Protein AF-A0A6A4PU94-F1 (afdb_monomer)

pLDDT: mean 82.95, std 6.3, range [63.06, 92.25]

InterPro domains:
  IPR044207 F-box protein At5g39250-like [PTHR47722] (1-94)

Solvent-accessible surface area (backbone atoms only — not comparable to full-atom values): 5547 Å² total; per-residue (Å²): 80,77,47,72,43,82,94,75,72,29,37,27,61,55,38,89,79,71,64,65,83,41,73,40,76,93,75,31,33,30,37,31,76,46,57,31,51,33,20,80,93,42,80,92,43,68,58,47,70,32,45,38,30,43,32,45,45,83,72,90,45,97,90,53,75,45,74,81,46,75,48,76,47,45,68,92,82,28,94,48,72,66,48,46,52,52,54,61,70,42,36,47,63,84

Radius of gyration: 14.35 Å; Cα contacts (8 Å, |Δi|>4): 159; chains: 1; bounding box: 34×24×36 Å

Secondary structure (DSSP, 8-state):
-EEEETTTTEEEES-SS----EEETTTTEEEEEEEEEBPTTSTT-SEEEEEEEEEEEE-S-TT-EEEEEEEEE-TTT-SSHHHHHHHHHHB---

Mean predicted aligned error: 6.06 Å

Nearest PDB structures (foldseek):
  1hq0-assembly1_A  TM=5.917E-01  e=2.601E+00  Escherichia coli
  8old-assembly1_B  TM=4.859E-01  e=4.522E+00  Archaeoglobus fulgidus DSM 8774
  7tje-assembly1_A  TM=2.161E-01  e=1.267E+00  Bacteriophage sp.
  7tjg-assembly1_C  TM=1.739E-01  e=2.203E+00  Bacteriophage sp.

Organism: Lupinus albus (NCBI:txid3870)

Sequence (94 aa):
MMVVRKDSNKVARIINNSLFDYIDRSLYKALAFDYIDISPAYPFLTSIRAWISLLFMEDGNEDVMHVFGIQMDLCEFANSKEEVLWLLDMLDWK

Structure (mmCIF, N/CA/C/O backbone):
data_AF-A0A6A4PU94-F1
#
_entry.id   AF-A0A6A4PU94-F1
#
loop_
_atom_site.group_PDB
_atom_site.id
_atom_site.type_symbol
_atom_site.label_atom_id
_atom_site.label_alt_id
_atom_site.label_comp_id
_atom_site.label_asym_id
_atom_site.label_entity_id
_atom_site.label_seq_id
_atom_site.pdbx_PDB_ins_code
_atom_site.Cartn_x
_atom_site.Cartn_y
_atom_site.Cartn_z
_atom_site.occupancy
_atom_site.B_iso_or_equiv
_atom_site.auth_seq_id
_atom_site.auth_comp_id
_atom_site.auth_asym_id
_atom_site.auth_atom_id
_atom_site.pdbx_PDB_model_num
ATOM 1 N N . MET A 1 1 ? -6.457 -6.455 2.054 1.00 71.88 1 MET A N 1
ATOM 2 C CA . MET A 1 1 ? -7.082 -5.156 1.718 1.00 71.88 1 MET A CA 1
ATOM 3 C C . MET A 1 1 ? -7.002 -4.885 0.220 1.00 71.88 1 MET A C 1
ATOM 5 O O . MET A 1 1 ? -5.953 -5.132 -0.366 1.00 71.88 1 MET A O 1
ATOM 9 N N . MET A 1 2 ? -8.081 -4.384 -0.388 1.00 76.19 2 MET A N 1
ATOM 10 C CA . MET A 1 2 ? -8.102 -3.926 -1.783 1.00 76.19 2 MET A CA 1
ATOM 11 C C . MET A 1 2 ? -8.244 -2.405 -1.841 1.00 76.19 2 MET A C 1
ATOM 13 O O . MET A 1 2 ? -8.940 -1.827 -1.009 1.00 76.19 2 MET A O 1
ATOM 17 N N . VAL A 1 3 ? -7.608 -1.776 -2.823 1.00 78.44 3 VAL A N 1
ATOM 18 C CA . VAL A 1 3 ? -7.651 -0.330 -3.051 1.00 78.44 3 VAL A CA 1
ATOM 19 C C . VAL A 1 3 ? -8.062 -0.065 -4.477 1.00 78.44 3 VAL A C 1
ATOM 21 O O . VAL A 1 3 ? -7.539 -0.680 -5.401 1.00 78.44 3 VAL A O 1
ATOM 24 N N . VAL A 1 4 ? -9.013 0.850 -4.639 1.00 82.06 4 VAL A N 1
ATOM 25 C CA . VAL A 1 4 ? -9.557 1.220 -5.942 1.00 82.06 4 VAL A CA 1
ATOM 26 C C . VAL A 1 4 ? -8.943 2.534 -6.395 1.00 82.06 4 VAL A C 1
ATOM 28 O O . VAL A 1 4 ? -9.001 3.543 -5.688 1.00 82.06 4 VAL A O 1
ATOM 31 N N . ARG A 1 5 ? -8.406 2.538 -7.610 1.00 82.62 5 ARG A N 1
ATOM 32 C CA . ARG A 1 5 ? -7.964 3.740 -8.303 1.00 82.62 5 ARG A CA 1
ATOM 33 C C . ARG A 1 5 ? -9.166 4.378 -8.995 1.00 82.62 5 ARG A C 1
ATOM 35 O O . ARG A 1 5 ? -9.733 3.805 -9.920 1.00 82.62 5 ARG A O 1
ATOM 42 N N . LYS A 1 6 ? -9.595 5.554 -8.534 1.00 82.31 6 LYS A N 1
ATOM 43 C CA . LYS A 1 6 ? -10.847 6.182 -9.006 1.00 82.31 6 LYS A CA 1
ATOM 44 C C . LYS A 1 6 ? -10.816 6.630 -10.470 1.00 82.31 6 LYS A C 1
ATOM 46 O O . LYS A 1 6 ? -11.857 6.639 -11.111 1.00 82.31 6 LYS A O 1
ATOM 51 N N . ASP A 1 7 ? -9.652 7.014 -10.984 1.00 85.12 7 ASP A N 1
ATOM 52 C CA . ASP A 1 7 ? -9.477 7.505 -12.360 1.00 85.12 7 ASP A CA 1
ATOM 53 C C . ASP A 1 7 ? -9.680 6.414 -13.425 1.00 85.12 7 ASP A C 1
ATOM 55 O O . ASP A 1 7 ? -10.082 6.704 -14.547 1.00 85.12 7 ASP A O 1
ATOM 59 N N . SER A 1 8 ? -9.407 5.162 -13.068 1.00 83.62 8 SER A N 1
ATOM 60 C CA . SER A 1 8 ? -9.371 4.017 -13.980 1.00 83.62 8 SER A CA 1
ATOM 61 C C . SER A 1 8 ? -10.247 2.851 -13.517 1.00 83.62 8 SER A C 1
ATOM 63 O O . SER A 1 8 ? -10.332 1.840 -14.209 1.00 83.62 8 SER A O 1
ATOM 65 N N . ASN A 1 9 ? -10.903 2.993 -12.360 1.00 84.75 9 ASN A N 1
ATOM 66 C CA . ASN A 1 9 ? -11.697 1.974 -11.671 1.00 84.75 9 ASN A CA 1
ATOM 67 C C . ASN A 1 9 ? -10.973 0.626 -11.499 1.00 84.75 9 ASN A C 1
ATOM 69 O O . ASN A 1 9 ? -11.612 -0.421 -11.406 1.00 84.75 9 ASN A O 1
ATOM 73 N N . LYS A 1 10 ? -9.637 0.653 -11.476 1.00 83.25 10 LYS A N 1
ATOM 74 C CA . LYS A 1 10 ? -8.819 -0.539 -11.266 1.00 83.25 10 LYS A CA 1
ATOM 75 C C . LYS A 1 10 ? -8.648 -0.819 -9.788 1.00 83.25 10 LYS A C 1
ATOM 77 O O . LYS A 1 10 ? -8.644 0.108 -8.975 1.00 83.25 10 LYS A O 1
ATOM 82 N N . VAL A 1 11 ? -8.445 -2.082 -9.443 1.00 85.00 11 VAL A N 1
ATOM 83 C CA . VAL A 1 11 ? -8.311 -2.519 -8.056 1.00 85.00 11 VAL A CA 1
ATOM 84 C C . VAL A 1 11 ? -6.980 -3.229 -7.857 1.00 85.00 11 VAL A C 1
ATOM 86 O O . VAL A 1 11 ? -6.662 -4.180 -8.562 1.00 85.00 11 VAL A O 1
ATOM 89 N N . ALA A 1 12 ? -6.203 -2.789 -6.871 1.00 83.56 12 ALA A N 1
ATOM 90 C CA . ALA A 1 12 ? -4.984 -3.467 -6.442 1.00 83.56 12 ALA A CA 1
ATOM 91 C C . ALA A 1 12 ? -5.187 -4.076 -5.055 1.00 83.56 12 ALA A C 1
ATOM 93 O O . ALA A 1 12 ? -5.866 -3.507 -4.193 1.00 83.56 12 ALA A O 1
ATOM 94 N N . ARG A 1 13 ? -4.586 -5.241 -4.816 1.00 81.06 13 ARG A N 1
ATOM 95 C CA . ARG A 1 13 ? -4.488 -5.812 -3.471 1.00 81.06 13 ARG A CA 1
ATOM 96 C C . ARG A 1 13 ? -3.236 -5.242 -2.810 1.00 81.06 13 ARG A C 1
ATOM 98 O O . ARG A 1 13 ? -2.146 -5.431 -3.322 1.00 81.06 13 ARG A O 1
ATOM 105 N N . ILE A 1 14 ? -3.410 -4.553 -1.685 1.00 74.00 14 ILE A N 1
ATOM 106 C CA . ILE A 1 14 ? -2.306 -3.887 -0.969 1.00 74.00 14 ILE A CA 1
ATOM 107 C C . ILE A 1 14 ? -1.848 -4.689 0.254 1.00 74.00 14 ILE A C 1
ATOM 109 O O . ILE A 1 14 ? -0.700 -4.602 0.655 1.00 74.00 14 ILE A O 1
ATOM 113 N N . ILE A 1 15 ? -2.737 -5.501 0.829 1.00 73.25 15 ILE A N 1
ATOM 114 C CA . ILE A 1 15 ? -2.422 -6.385 1.961 1.00 73.25 15 ILE A CA 1
ATOM 115 C C . ILE A 1 15 ? -3.004 -7.747 1.629 1.00 73.25 15 ILE A C 1
ATOM 117 O O . ILE A 1 15 ? -4.222 -7.846 1.416 1.00 73.25 15 ILE A O 1
ATOM 121 N N . ASN A 1 16 ? -2.161 -8.772 1.550 1.00 67.62 16 ASN A N 1
ATOM 122 C CA . ASN A 1 16 ? -2.607 -10.121 1.213 1.00 67.62 16 ASN A CA 1
ATOM 123 C C . ASN A 1 16 ? -2.922 -10.937 2.469 1.00 67.62 16 ASN A C 1
ATOM 125 O O . ASN A 1 16 ? -3.944 -11.611 2.475 1.00 67.62 16 ASN A O 1
ATOM 129 N N . ASN A 1 17 ? -2.118 -10.807 3.534 1.00 66.62 17 ASN A N 1
ATOM 130 C CA . ASN A 1 17 ? -2.276 -11.593 4.765 1.00 66.62 17 ASN A CA 1
ATOM 131 C C . ASN A 1 17 ? -1.864 -10.875 6.067 1.00 66.62 17 ASN A C 1
ATOM 133 O O . ASN A 1 17 ? -2.026 -11.478 7.128 1.00 66.62 17 ASN A O 1
ATOM 137 N N . SER A 1 18 ? -1.350 -9.639 6.040 1.00 63.06 18 SER A N 1
ATOM 138 C CA . SER A 1 18 ? -0.996 -8.964 7.294 1.00 63.06 18 SER A CA 1
ATOM 139 C C . SER A 1 18 ? -2.221 -8.563 8.111 1.00 63.06 18 SER A C 1
ATOM 141 O O . SER A 1 18 ? -3.209 -8.028 7.595 1.00 63.06 18 SER A O 1
ATOM 143 N N . LEU A 1 19 ? -2.126 -8.827 9.412 1.00 73.31 19 LEU A N 1
ATOM 144 C CA . LEU A 1 19 ? -3.004 -8.256 10.418 1.00 73.31 19 LEU A CA 1
ATOM 145 C C . LEU A 1 19 ? -2.540 -6.820 10.695 1.00 73.31 19 LEU A C 1
ATOM 147 O O . LEU A 1 19 ? -1.375 -6.467 10.516 1.00 73.31 19 LEU A O 1
ATOM 151 N N . PHE A 1 20 ? -3.476 -5.958 11.082 1.00 76.56 20 PHE A N 1
ATOM 152 C CA . PHE A 1 20 ? -3.115 -4.647 11.602 1.00 76.56 20 PHE A CA 1
ATOM 153 C C . PHE A 1 20 ? -2.643 -4.824 13.039 1.00 76.56 20 PHE A C 1
ATOM 155 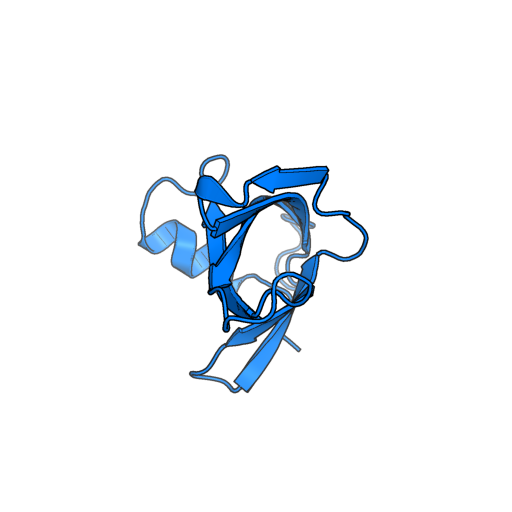O O . PHE A 1 20 ? -3.444 -4.825 13.972 1.00 76.56 20 PHE A O 1
ATOM 162 N N . ASP A 1 21 ? -1.339 -5.031 13.184 1.00 75.75 21 ASP A N 1
ATOM 163 C CA . ASP A 1 21 ? -0.710 -5.423 14.447 1.00 75.75 21 ASP A CA 1
ATOM 164 C C . ASP A 1 21 ? -0.742 -4.306 15.497 1.00 75.75 21 ASP A C 1
ATOM 166 O O . ASP A 1 21 ? -0.606 -4.560 16.694 1.00 75.75 21 ASP A O 1
ATOM 170 N N . TYR A 1 22 ? -0.950 -3.063 15.061 1.00 82.94 22 TYR A N 1
ATOM 171 C CA . TYR A 1 22 ? -1.054 -1.909 15.937 1.00 82.94 22 TYR A CA 1
ATOM 172 C C . TYR A 1 22 ? -2.315 -1.108 15.624 1.00 82.94 22 TYR A C 1
ATOM 174 O O . TYR A 1 22 ? -2.478 -0.598 14.519 1.00 82.94 22 TYR A O 1
ATOM 182 N N . ILE A 1 23 ? -3.204 -0.972 16.607 1.00 83.62 23 ILE A N 1
ATOM 183 C CA . ILE A 1 23 ? -4.431 -0.179 16.503 1.00 83.62 23 ILE A CA 1
ATOM 184 C C . ILE A 1 23 ? -4.387 0.890 17.590 1.00 83.62 23 ILE A C 1
ATOM 186 O O . ILE A 1 23 ? -4.415 0.570 18.777 1.00 83.62 23 ILE A O 1
ATOM 190 N N . ASP A 1 24 ? -4.353 2.154 17.183 1.00 83.94 24 ASP A N 1
ATOM 191 C CA . ASP A 1 24 ? -4.445 3.303 18.074 1.00 83.94 24 ASP A CA 1
ATOM 192 C C . ASP A 1 24 ? -5.765 4.037 17.830 1.00 83.94 24 ASP A C 1
ATOM 194 O O . ASP A 1 24 ? -5.942 4.769 16.850 1.00 83.94 24 ASP A O 1
ATOM 198 N N . ARG A 1 25 ? -6.710 3.834 18.755 1.00 79.75 25 ARG A N 1
ATOM 199 C CA . ARG A 1 25 ? -8.021 4.490 18.706 1.00 79.75 25 ARG A CA 1
ATOM 200 C C . ARG A 1 25 ? -7.919 6.001 18.920 1.00 79.75 25 ARG A C 1
ATOM 202 O O . ARG A 1 25 ? -8.690 6.735 18.321 1.00 79.75 25 ARG A O 1
ATOM 209 N N . SER A 1 26 ? -6.951 6.475 19.707 1.00 82.44 26 SER A N 1
ATOM 210 C CA . SER A 1 26 ? -6.772 7.910 19.973 1.00 82.44 26 SER A CA 1
ATOM 211 C C . SER A 1 26 ? -6.277 8.673 18.742 1.00 82.44 26 SER A C 1
ATOM 213 O O . SER A 1 26 ? -6.622 9.837 18.542 1.00 82.44 26 SER A O 1
ATOM 215 N N . LEU A 1 27 ? -5.508 7.995 17.888 1.00 82.81 27 LEU A N 1
ATOM 216 C CA . LEU A 1 27 ? -5.042 8.524 16.609 1.00 82.81 27 LEU A CA 1
ATOM 217 C C . LEU A 1 27 ? -5.985 8.196 15.449 1.00 82.81 27 LEU A C 1
ATOM 219 O O . LEU A 1 27 ? -5.717 8.629 14.329 1.00 82.81 27 LEU A O 1
ATOM 223 N N . TYR A 1 28 ? -7.067 7.451 15.703 1.00 87.25 28 TYR A N 1
ATOM 224 C CA . TYR A 1 28 ? -7.994 6.933 14.698 1.00 87.25 28 TYR A CA 1
ATOM 225 C C . TYR A 1 28 ? -7.283 6.176 13.574 1.00 87.25 28 TYR A C 1
ATOM 227 O O . TYR A 1 28 ? -7.615 6.320 12.393 1.00 87.25 28 TYR A O 1
ATOM 235 N N . LYS A 1 29 ? -6.264 5.387 13.934 1.00 88.81 29 LYS A N 1
ATOM 236 C CA . LYS A 1 29 ? -5.416 4.695 12.967 1.00 88.81 29 LYS A CA 1
ATOM 237 C C . LYS A 1 29 ? -5.092 3.272 13.371 1.00 88.81 29 LYS A C 1
ATOM 239 O O . LYS A 1 29 ? -4.830 2.982 14.531 1.00 88.81 29 LYS A O 1
ATOM 244 N N . ALA A 1 30 ? -5.030 2.395 12.380 1.00 88.62 30 ALA A N 1
ATOM 245 C CA . ALA A 1 30 ? -4.380 1.100 12.514 1.00 88.62 30 ALA A CA 1
ATOM 246 C C . ALA A 1 30 ? -3.187 1.061 11.577 1.00 88.62 30 ALA A C 1
ATOM 248 O O . ALA A 1 30 ? -3.262 1.622 10.490 1.00 88.62 30 ALA A O 1
ATOM 249 N N . LEU A 1 31 ? -2.102 0.426 11.993 1.00 88.62 31 LEU A N 1
ATOM 250 C CA . LEU A 1 31 ? -0.849 0.317 11.266 1.00 88.62 31 LEU A CA 1
ATOM 251 C C . LEU A 1 31 ? -0.554 -1.154 10.981 1.00 88.62 31 LEU A C 1
ATOM 253 O O . LEU A 1 31 ? -0.742 -2.024 11.832 1.00 88.62 31 LEU A O 1
ATOM 257 N N . ALA A 1 32 ? -0.095 -1.404 9.766 1.00 87.69 32 ALA A N 1
ATOM 258 C CA . ALA A 1 32 ? 0.441 -2.671 9.319 1.00 87.69 32 ALA A CA 1
ATOM 259 C C . ALA A 1 32 ? 1.734 -2.401 8.556 1.00 87.69 32 ALA A C 1
ATOM 261 O O . ALA A 1 32 ? 1.903 -1.357 7.917 1.00 87.69 32 ALA A O 1
ATOM 262 N N . PHE A 1 33 ? 2.631 -3.370 8.611 1.00 86.19 33 PHE A N 1
ATOM 263 C CA . PHE A 1 33 ? 3.821 -3.393 7.787 1.00 86.19 33 PHE A CA 1
ATOM 264 C C . PHE A 1 33 ? 3.738 -4.620 6.894 1.00 86.19 33 PHE A C 1
ATOM 266 O O . PHE A 1 33 ? 3.670 -5.745 7.390 1.00 86.19 33 PHE A O 1
ATOM 273 N N . ASP A 1 34 ? 3.664 -4.407 5.585 1.00 85.00 34 ASP A N 1
ATOM 274 C CA . ASP A 1 34 ? 3.489 -5.500 4.632 1.00 85.00 34 ASP A CA 1
ATOM 275 C C . ASP A 1 34 ? 4.191 -5.188 3.307 1.00 85.00 34 ASP A C 1
ATOM 277 O O . ASP A 1 34 ? 4.678 -4.079 3.057 1.00 85.00 34 ASP A O 1
ATOM 281 N N . TYR A 1 35 ? 4.261 -6.207 2.465 1.00 83.81 35 TYR A N 1
ATOM 282 C CA . TYR A 1 35 ? 4.719 -6.108 1.097 1.00 83.81 35 TYR A CA 1
ATOM 283 C C . TYR A 1 35 ? 3.536 -5.845 0.165 1.00 83.81 35 TYR A C 1
ATOM 285 O O . TYR A 1 35 ? 2.502 -6.507 0.233 1.00 83.81 35 TYR A O 1
ATOM 293 N N . ILE A 1 36 ? 3.713 -4.881 -0.730 1.00 84.56 36 ILE A N 1
ATOM 294 C CA . ILE A 1 36 ? 2.796 -4.569 -1.816 1.00 84.56 36 ILE A CA 1
ATOM 295 C C . ILE A 1 36 ? 3.317 -5.249 -3.080 1.00 84.56 36 ILE A C 1
ATOM 297 O O . ILE A 1 36 ? 4.475 -5.057 -3.463 1.00 84.56 36 ILE A O 1
ATOM 301 N N . ASP A 1 37 ? 2.453 -6.023 -3.730 1.00 84.75 37 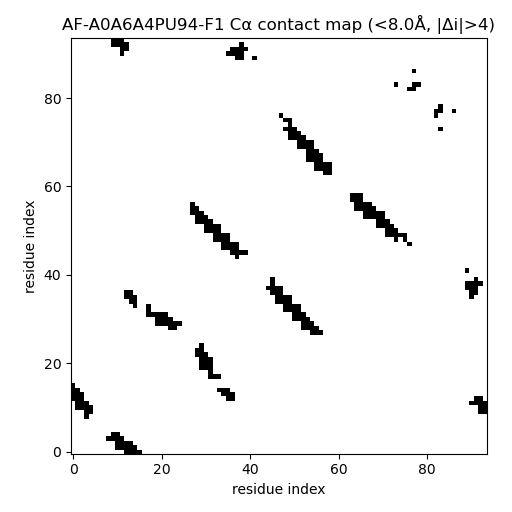ASP A N 1
ATOM 302 C CA . ASP A 1 37 ? 2.774 -6.718 -4.973 1.00 84.75 37 ASP A CA 1
ATOM 303 C C . ASP A 1 37 ? 2.871 -5.730 -6.148 1.00 84.75 37 ASP A C 1
ATOM 305 O O . ASP A 1 37 ? 1.999 -4.880 -6.366 1.00 84.75 37 ASP A O 1
ATOM 309 N N . ILE A 1 38 ? 3.942 -5.869 -6.927 1.00 87.12 38 ILE A N 1
ATOM 310 C CA . ILE A 1 38 ? 4.188 -5.087 -8.141 1.00 87.12 38 ILE A CA 1
ATOM 311 C C . ILE A 1 38 ? 3.759 -5.900 -9.363 1.00 87.12 38 ILE A C 1
ATOM 313 O O . ILE A 1 38 ? 3.796 -7.132 -9.365 1.00 87.12 38 ILE A O 1
ATOM 317 N N . SER A 1 39 ? 3.334 -5.208 -10.421 1.00 86.81 39 SER A N 1
ATOM 318 C CA . SER A 1 39 ? 2.929 -5.849 -11.665 1.00 86.81 39 SER A CA 1
ATOM 319 C C . SER A 1 39 ? 4.078 -6.678 -12.261 1.00 86.81 39 SER A C 1
ATOM 321 O O . SER A 1 39 ? 5.199 -6.171 -12.381 1.00 86.81 39 SER A O 1
ATOM 323 N N . PRO A 1 40 ? 3.809 -7.903 -12.759 1.00 85.19 40 PRO A N 1
ATOM 324 C CA . PRO A 1 40 ? 4.799 -8.725 -13.461 1.00 85.19 40 PRO A CA 1
ATOM 325 C C . PRO A 1 40 ? 5.427 -8.049 -14.691 1.00 85.19 40 PRO A C 1
ATOM 327 O O . PRO A 1 40 ? 6.455 -8.508 -15.186 1.00 85.19 40 PRO A O 1
ATOM 330 N N . ALA A 1 41 ? 4.825 -6.961 -15.190 1.00 87.00 41 ALA A N 1
ATOM 331 C CA . ALA A 1 41 ? 5.390 -6.120 -16.244 1.00 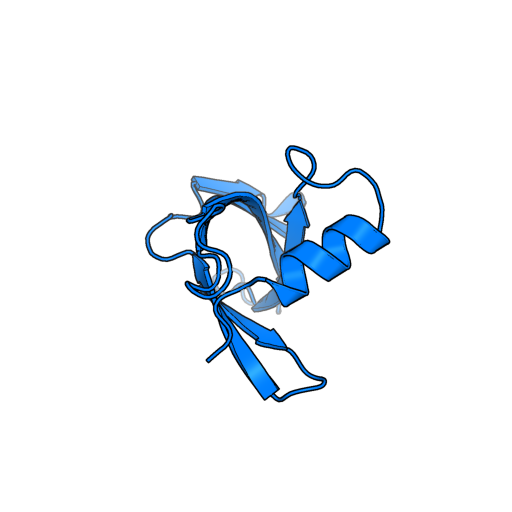87.00 41 ALA A CA 1
ATOM 332 C C . ALA A 1 41 ? 6.733 -5.469 -15.853 1.00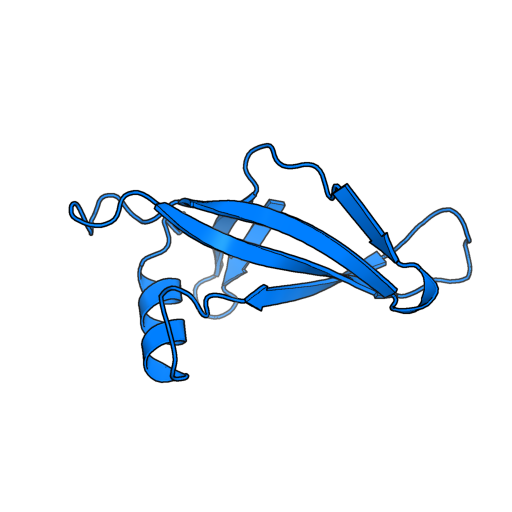 87.00 41 ALA A C 1
ATOM 334 O O . ALA A 1 41 ? 7.493 -5.065 -16.734 1.00 87.00 41 ALA A O 1
ATOM 335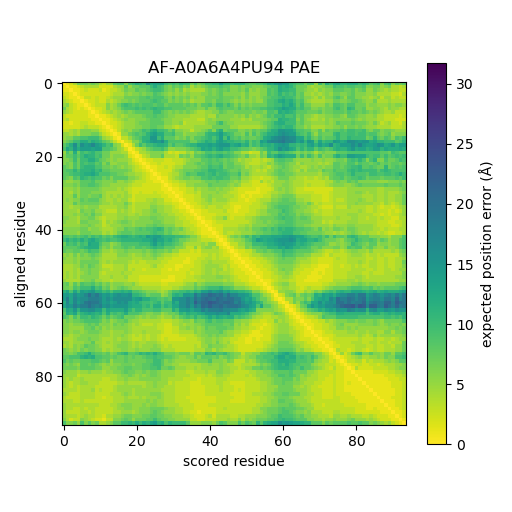 N N . TYR A 1 42 ? 7.043 -5.398 -14.554 1.00 86.31 42 TYR A N 1
ATOM 336 C CA . TYR A 1 42 ? 8.280 -4.843 -14.010 1.00 86.31 42 TYR A CA 1
ATOM 337 C C . TYR A 1 42 ? 9.124 -5.952 -13.357 1.00 86.31 42 TYR A C 1
ATOM 339 O O . TYR A 1 42 ? 9.216 -6.027 -12.135 1.00 86.31 42 TYR A O 1
ATOM 347 N N . PRO A 1 43 ? 9.795 -6.818 -14.143 1.00 77.12 43 PRO A N 1
ATOM 348 C CA . PRO A 1 43 ? 10.402 -8.065 -13.653 1.00 77.12 43 PRO A CA 1
ATOM 349 C C . PRO A 1 43 ? 11.552 -7.875 -12.651 1.00 77.12 43 PRO A C 1
ATOM 351 O O . PRO A 1 43 ? 11.988 -8.837 -12.024 1.00 77.12 43 PRO A O 1
ATOM 354 N N . PHE A 1 44 ? 12.058 -6.650 -12.500 1.00 81.06 44 PHE A N 1
ATOM 355 C CA . PHE A 1 44 ? 13.125 -6.309 -11.557 1.00 81.06 44 PHE A CA 1
ATOM 356 C C . PHE A 1 44 ? 12.608 -5.962 -10.150 1.00 81.06 44 PHE A C 1
ATOM 358 O O . PHE A 1 44 ? 13.404 -5.865 -9.221 1.00 81.06 44 PHE A O 1
ATOM 365 N N . LEU A 1 45 ? 11.293 -5.780 -9.990 1.00 78.06 45 LEU A N 1
ATOM 366 C CA . LEU A 1 45 ? 10.622 -5.446 -8.735 1.00 78.06 45 LEU A CA 1
ATOM 367 C C . LEU A 1 45 ? 9.426 -6.385 -8.568 1.00 78.06 45 LEU A C 1
ATOM 369 O O . LEU A 1 45 ? 8.406 -6.216 -9.222 1.00 78.06 45 LEU A O 1
ATOM 373 N N . THR A 1 46 ? 9.545 -7.388 -7.700 1.00 76.50 46 THR A N 1
ATOM 374 C CA . THR A 1 46 ? 8.441 -8.327 -7.431 1.00 76.50 46 THR A CA 1
ATOM 375 C C . THR A 1 46 ? 7.465 -7.784 -6.390 1.00 76.50 46 THR A C 1
ATOM 377 O O . THR A 1 46 ? 6.264 -8.014 -6.477 1.00 76.50 46 THR A O 1
ATOM 380 N N . SER A 1 47 ? 7.982 -7.057 -5.401 1.00 83.06 47 SER A N 1
ATOM 381 C CA . SER A 1 47 ? 7.211 -6.491 -4.296 1.00 83.06 47 SER A CA 1
ATOM 382 C C . SER A 1 47 ? 7.988 -5.356 -3.641 1.00 83.06 47 SER A C 1
ATOM 384 O O . SER A 1 47 ? 9.218 -5.423 -3.573 1.00 83.06 47 SER A O 1
ATOM 386 N N . ILE A 1 48 ? 7.286 -4.376 -3.082 1.00 86.19 48 ILE A N 1
ATOM 387 C CA . ILE A 1 48 ? 7.884 -3.309 -2.270 1.00 86.19 48 ILE A CA 1
ATOM 388 C C . ILE A 1 48 ? 7.354 -3.370 -0.848 1.00 86.19 48 ILE A C 1
ATOM 390 O O . ILE A 1 48 ? 6.201 -3.710 -0.616 1.00 86.19 48 ILE A O 1
ATOM 394 N N . ARG A 1 49 ? 8.199 -3.043 0.117 1.00 87.12 49 ARG A N 1
ATOM 395 C CA . ARG A 1 49 ? 7.822 -2.974 1.527 1.00 87.12 49 ARG A CA 1
ATOM 396 C C . ARG A 1 49 ? 7.248 -1.596 1.830 1.00 87.12 49 ARG A C 1
ATOM 398 O O . ARG A 1 49 ? 7.819 -0.592 1.410 1.00 87.12 49 ARG A O 1
ATOM 405 N N . ALA A 1 50 ? 6.136 -1.557 2.555 1.00 88.31 50 ALA A N 1
ATOM 406 C CA . ALA A 1 50 ? 5.450 -0.316 2.877 1.00 88.31 50 ALA A CA 1
ATOM 407 C C . ALA A 1 50 ? 4.864 -0.340 4.288 1.00 88.31 50 ALA A C 1
ATOM 409 O O . ALA A 1 50 ? 4.378 -1.367 4.770 1.00 88.31 50 ALA A O 1
ATOM 410 N N . TRP A 1 51 ? 4.836 0.832 4.918 1.00 89.06 51 TRP A N 1
ATOM 411 C CA . TRP A 1 51 ? 3.963 1.063 6.062 1.00 89.06 51 TRP A CA 1
ATOM 412 C C . TRP A 1 51 ? 2.586 1.455 5.552 1.00 89.06 51 TRP A C 1
ATOM 414 O O . TRP A 1 51 ? 2.448 2.370 4.742 1.00 89.06 51 TRP A O 1
ATOM 424 N N . ILE A 1 52 ? 1.556 0.772 6.032 1.00 88.12 52 ILE A N 1
ATOM 425 C CA . ILE A 1 52 ? 0.175 1.015 5.633 1.00 88.12 52 ILE A CA 1
ATOM 426 C C . ILE A 1 52 ? -0.611 1.365 6.883 1.00 88.12 52 ILE A C 1
ATOM 428 O O . ILE A 1 52 ? -0.576 0.641 7.876 1.00 88.12 52 ILE A O 1
ATOM 432 N N . SER A 1 53 ? -1.349 2.467 6.829 1.00 89.50 53 SER A N 1
ATOM 433 C CA . SER A 1 53 ? -2.260 2.873 7.881 1.00 89.50 53 SER A CA 1
ATOM 434 C C . SER A 1 53 ? -3.694 2.967 7.381 1.00 89.50 53 SER A C 1
ATOM 436 O O . SER A 1 53 ? -3.969 3.643 6.390 1.00 89.50 53 SER A O 1
ATOM 438 N N . LEU A 1 54 ? -4.618 2.320 8.087 1.00 88.38 54 LEU A N 1
ATOM 439 C CA . LEU A 1 54 ? -6.044 2.594 7.943 1.00 88.38 54 LEU A CA 1
ATOM 440 C C . LEU A 1 54 ? -6.396 3.817 8.758 1.00 88.38 54 LEU A C 1
ATOM 442 O O . LEU A 1 54 ? -6.018 3.902 9.921 1.00 88.38 54 LEU A O 1
ATOM 446 N N . LEU A 1 55 ? -7.149 4.722 8.147 1.00 89.81 55 LEU A N 1
ATOM 447 C CA . LEU A 1 55 ? -7.712 5.881 8.815 1.00 89.81 55 LEU A CA 1
ATOM 448 C C . LEU A 1 55 ? -9.181 5.600 9.119 1.00 89.81 55 LEU A C 1
ATOM 450 O O . LEU A 1 55 ? -9.947 5.261 8.207 1.00 89.81 55 LEU A O 1
ATOM 454 N N . PHE A 1 56 ? -9.564 5.751 10.382 1.00 88.88 56 PHE A N 1
ATOM 455 C CA . PHE A 1 56 ? -10.912 5.468 10.858 1.00 88.88 56 PHE A CA 1
ATOM 456 C C . PHE A 1 56 ? -11.665 6.733 11.271 1.00 88.88 56 PHE A C 1
ATOM 458 O O . PHE A 1 56 ? -11.070 7.753 11.600 1.00 88.88 56 PHE A O 1
ATOM 465 N N . MET A 1 57 ? -12.988 6.648 11.287 1.00 87.06 57 MET A N 1
ATOM 466 C CA . MET A 1 57 ? -13.860 7.592 11.980 1.00 87.06 57 MET A CA 1
ATOM 467 C C . MET A 1 57 ? -14.792 6.822 12.915 1.00 87.06 57 MET A C 1
ATOM 469 O O . MET A 1 57 ? -15.232 5.714 12.590 1.00 87.06 57 MET A O 1
ATOM 473 N N . GLU A 1 58 ? -15.069 7.412 14.075 1.00 77.62 58 GLU A N 1
ATOM 474 C CA . GLU A 1 58 ? -16.090 6.926 15.002 1.00 77.62 58 GLU A CA 1
ATOM 475 C C . GLU A 1 58 ? -17.482 7.321 14.494 1.00 77.62 58 GLU A C 1
ATOM 477 O O . GLU A 1 58 ? -17.710 8.477 14.140 1.00 77.62 58 GLU A O 1
ATOM 482 N N . ASP A 1 59 ? -18.414 6.366 14.476 1.00 73.31 59 ASP A N 1
ATOM 483 C CA . ASP A 1 59 ? -19.823 6.583 14.096 1.00 73.31 59 ASP A CA 1
ATOM 484 C C . ASP A 1 59 ? -20.759 6.496 15.318 1.00 73.31 59 ASP A C 1
ATOM 486 O O . ASP A 1 59 ? -21.889 6.021 15.254 1.00 73.31 59 ASP A O 1
ATOM 490 N N . GLY A 1 60 ? -20.258 6.867 16.503 1.00 68.75 60 GLY A N 1
ATOM 491 C CA . GLY A 1 60 ? -21.013 6.824 17.765 1.00 68.75 60 GLY A CA 1
ATOM 492 C C . GLY A 1 60 ? -21.351 5.419 18.290 1.00 68.75 60 GLY A C 1
ATOM 493 O O . GLY A 1 60 ? -21.838 5.296 19.411 1.00 68.75 60 GLY A O 1
ATOM 494 N N . ASN A 1 61 ? -21.073 4.362 17.521 1.00 74.81 61 ASN A N 1
ATOM 495 C CA . ASN A 1 61 ? -21.126 2.970 17.953 1.00 74.81 61 ASN A CA 1
ATOM 496 C C . ASN A 1 61 ? -19.704 2.479 18.274 1.00 74.81 61 ASN A C 1
ATOM 498 O O . ASN A 1 61 ? -18.886 2.313 17.371 1.00 74.81 61 ASN A O 1
ATOM 502 N N . GLU A 1 62 ? -19.404 2.262 19.556 1.00 68.06 62 GLU A N 1
ATOM 503 C CA . GLU A 1 62 ? -18.039 2.018 20.066 1.00 68.06 62 GLU A CA 1
ATOM 504 C C . GLU A 1 62 ? -17.366 0.737 19.526 1.00 68.06 62 GLU A C 1
ATOM 506 O O . GLU A 1 62 ? -16.139 0.599 19.598 1.00 68.06 62 GLU A O 1
ATOM 511 N N . ASP A 1 63 ? -18.154 -0.180 18.956 1.00 71.38 63 ASP A N 1
ATOM 512 C CA . ASP A 1 63 ? -17.688 -1.466 18.424 1.00 71.38 63 ASP A CA 1
ATOM 513 C C . ASP A 1 63 ? -17.422 -1.470 16.909 1.00 71.38 63 ASP A C 1
ATOM 515 O O . ASP A 1 63 ? -16.838 -2.427 16.395 1.00 71.38 63 ASP A O 1
ATOM 519 N N . VAL A 1 64 ? -17.809 -0.420 16.172 1.00 73.94 64 VAL A N 1
ATOM 520 C CA . VAL A 1 64 ? -17.636 -0.364 14.710 1.00 73.94 64 VAL A CA 1
ATOM 521 C C . VAL A 1 64 ? -16.806 0.851 14.312 1.00 73.94 64 VAL A C 1
ATOM 523 O O . VAL A 1 64 ? -17.204 1.995 14.506 1.00 73.94 64 VAL A O 1
ATOM 526 N N . MET A 1 65 ? -15.651 0.595 13.695 1.00 78.19 65 MET A N 1
ATOM 527 C CA . MET A 1 65 ? -14.800 1.635 13.119 1.00 78.19 65 MET A CA 1
ATOM 528 C C . MET A 1 65 ? -14.977 1.700 11.606 1.00 78.19 65 MET A C 1
ATOM 530 O O . MET A 1 65 ? -14.721 0.726 10.894 1.00 78.19 65 MET A O 1
ATOM 534 N N . HIS A 1 66 ? -15.368 2.868 11.099 1.00 83.56 66 HIS A N 1
ATOM 535 C CA . HIS A 1 66 ? -15.502 3.089 9.664 1.00 83.56 66 HIS A CA 1
ATOM 536 C C . HIS A 1 66 ? -14.165 3.513 9.068 1.00 83.56 66 HIS A C 1
ATOM 538 O O . HIS A 1 66 ? -13.627 4.558 9.422 1.00 83.56 66 HIS A O 1
ATOM 544 N N . VAL A 1 67 ? -13.635 2.726 8.129 1.00 84.00 67 VAL A N 1
ATOM 545 C CA . VAL A 1 67 ? -12.447 3.107 7.351 1.00 84.00 67 VAL A CA 1
ATOM 546 C C . VAL A 1 67 ? -12.846 4.138 6.303 1.00 84.00 67 VAL A C 1
ATOM 548 O O . VAL A 1 67 ? -13.660 3.844 5.428 1.00 84.00 67 VAL A O 1
ATOM 551 N N . PHE A 1 68 ? -12.241 5.323 6.348 1.00 86.62 68 PHE A N 1
ATOM 552 C CA . PHE A 1 68 ? -12.473 6.369 5.344 1.00 86.62 68 PHE A CA 1
ATOM 553 C C . PHE A 1 68 ? -11.283 6.585 4.412 1.00 86.62 68 PHE A C 1
ATOM 555 O O . PHE A 1 68 ? -11.421 7.197 3.352 1.00 86.62 68 PHE A O 1
ATOM 562 N N . GLY A 1 69 ? -10.106 6.10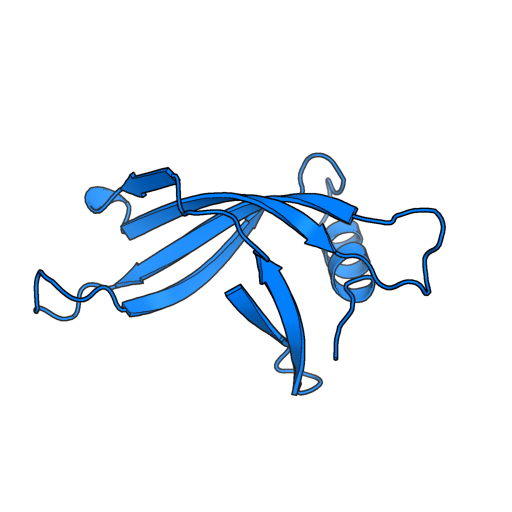7 4.809 1.00 86.19 69 GLY A N 1
ATOM 563 C CA . GLY A 1 69 ? -8.879 6.390 4.095 1.00 86.19 69 GLY A CA 1
ATOM 564 C C . GLY A 1 69 ? -7.783 5.384 4.377 1.00 86.19 69 GLY A C 1
ATOM 565 O O . GLY A 1 69 ? -7.839 4.595 5.319 1.00 86.19 69 GLY A O 1
ATOM 566 N N . ILE A 1 70 ? -6.775 5.444 3.518 1.00 86.25 70 ILE A N 1
ATOM 567 C CA . ILE A 1 70 ? -5.574 4.626 3.585 1.00 86.25 70 ILE A CA 1
ATOM 568 C C . ILE A 1 70 ? -4.413 5.580 3.415 1.00 86.25 70 ILE A C 1
ATOM 570 O O . ILE A 1 70 ? -4.378 6.361 2.463 1.00 86.25 70 ILE A O 1
ATOM 574 N N . GLN A 1 71 ? -3.476 5.515 4.339 1.00 88.56 71 GLN A N 1
ATOM 575 C CA . GLN A 1 71 ? -2.197 6.182 4.233 1.00 88.56 71 GLN A CA 1
ATOM 576 C C . GLN A 1 71 ? -1.142 5.114 3.967 1.00 88.56 71 GLN A C 1
ATOM 578 O O . GLN A 1 71 ? -1.152 4.062 4.596 1.00 88.56 71 GLN A O 1
ATOM 583 N N . MET A 1 72 ? -0.254 5.368 3.015 1.00 87.31 72 MET A N 1
ATOM 584 C CA . MET A 1 72 ? 0.861 4.483 2.706 1.00 87.31 72 MET A CA 1
ATOM 585 C C . MET A 1 72 ? 2.139 5.296 2.739 1.00 87.31 72 MET A C 1
ATOM 587 O O . MET A 1 72 ? 2.177 6.406 2.209 1.00 87.31 72 MET A O 1
ATOM 591 N N . ASP A 1 73 ? 3.158 4.737 3.367 1.00 87.94 73 ASP A N 1
ATOM 592 C CA . ASP A 1 73 ? 4.496 5.289 3.391 1.00 87.94 73 ASP A CA 1
ATOM 593 C C . ASP A 1 73 ? 5.444 4.312 2.682 1.00 87.94 73 ASP A C 1
ATOM 595 O O . ASP A 1 73 ? 5.572 3.140 3.048 1.00 87.94 73 ASP A O 1
ATOM 599 N N . LEU A 1 74 ? 6.046 4.835 1.613 1.00 86.00 74 LEU A N 1
ATOM 600 C CA . LEU A 1 74 ? 6.939 4.158 0.680 1.00 86.00 74 LEU A CA 1
ATOM 601 C C . LEU A 1 74 ? 8.379 4.688 0.803 1.00 86.00 74 LEU A C 1
ATOM 603 O O . LEU A 1 74 ? 9.148 4.520 -0.138 1.00 86.00 74 LEU A O 1
ATOM 607 N N . CYS A 1 75 ? 8.749 5.355 1.907 1.00 73.38 75 CYS A N 1
ATOM 608 C CA . CYS A 1 75 ? 10.017 6.091 2.047 1.00 73.38 75 CYS A CA 1
ATOM 609 C C . CYS A 1 75 ? 11.285 5.279 1.720 1.00 73.38 75 CYS A C 1
ATOM 611 O O . CYS A 1 75 ? 12.291 5.861 1.327 1.00 73.38 75 CYS A O 1
ATOM 613 N N . GLU A 1 76 ? 11.267 3.946 1.836 1.00 79.44 76 GLU A N 1
ATOM 614 C CA . GLU A 1 76 ? 12.398 3.107 1.401 1.00 79.44 76 GLU A CA 1
ATOM 615 C C . GLU A 1 76 ? 12.627 3.137 -0.128 1.00 79.44 76 GLU A C 1
ATOM 617 O O . GLU A 1 76 ? 13.738 2.877 -0.586 1.00 79.44 76 GLU A O 1
ATOM 622 N N . PHE A 1 77 ? 11.601 3.467 -0.919 1.00 83.31 77 PHE A N 1
ATOM 623 C CA . PHE A 1 77 ? 11.596 3.387 -2.385 1.00 83.31 77 PHE A CA 1
ATOM 624 C C . PHE A 1 77 ? 11.281 4.713 -3.089 1.00 83.31 77 PHE A C 1
ATOM 626 O O . PHE A 1 77 ? 11.548 4.834 -4.283 1.00 83.31 77 PHE A O 1
ATOM 633 N N . ALA A 1 78 ? 10.714 5.696 -2.388 1.00 87.56 78 ALA A N 1
ATOM 634 C CA . ALA A 1 78 ? 10.351 6.988 -2.959 1.00 87.56 78 ALA A CA 1
ATOM 635 C C . ALA A 1 78 ? 10.591 8.133 -1.971 1.00 87.56 78 ALA A C 1
ATOM 637 O O . ALA A 1 78 ? 10.129 8.093 -0.834 1.00 87.56 78 ALA A O 1
ATOM 638 N N . ASN A 1 79 ? 11.265 9.182 -2.439 1.00 88.62 79 ASN A N 1
ATOM 639 C CA . ASN A 1 79 ? 11.575 10.402 -1.688 1.00 88.62 79 ASN A CA 1
ATOM 640 C C . ASN A 1 79 ? 10.876 11.641 -2.272 1.00 88.62 79 ASN A C 1
ATOM 642 O O . ASN A 1 79 ? 10.970 12.738 -1.722 1.00 88.62 79 ASN A O 1
ATOM 646 N N . SER A 1 80 ? 10.177 11.476 -3.394 1.00 90.31 80 SER A N 1
ATOM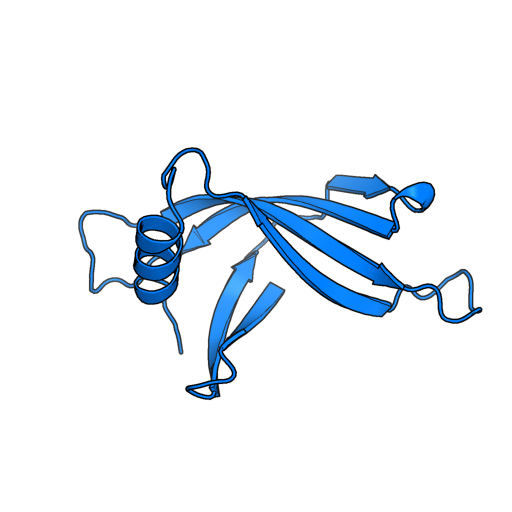 647 C CA . SER A 1 80 ? 9.444 12.527 -4.092 1.00 90.31 80 SER A CA 1
ATOM 648 C C . SER A 1 80 ? 8.029 12.084 -4.449 1.00 90.31 80 SER A C 1
ATOM 650 O O . SER A 1 80 ? 7.705 10.896 -4.510 1.00 90.31 80 SER A O 1
ATOM 652 N N . LYS A 1 81 ? 7.165 13.065 -4.717 1.00 89.88 81 LYS A N 1
ATOM 653 C CA . LYS A 1 81 ? 5.794 12.817 -5.169 1.00 89.88 81 LYS A CA 1
ATOM 654 C C . LYS A 1 81 ? 5.782 12.038 -6.485 1.00 89.88 81 LYS A C 1
ATOM 656 O O . LYS A 1 81 ? 4.943 11.163 -6.668 1.00 89.88 81 LYS A O 1
ATOM 661 N N . GLU A 1 82 ? 6.690 12.364 -7.394 1.00 92.25 82 GLU A N 1
ATOM 662 C CA . GLU A 1 82 ? 6.798 11.761 -8.719 1.00 92.25 82 GLU A CA 1
ATOM 663 C C . GLU A 1 82 ? 7.168 10.277 -8.622 1.00 92.25 82 GLU A C 1
ATOM 665 O O . GLU A 1 82 ? 6.507 9.447 -9.240 1.00 92.25 82 GLU A O 1
ATOM 670 N N . GLU A 1 83 ? 8.141 9.926 -7.776 1.00 90.06 83 GLU A N 1
ATOM 671 C CA . GLU A 1 83 ? 8.516 8.529 -7.519 1.00 90.06 83 GLU A CA 1
ATOM 672 C C . GLU A 1 83 ? 7.368 7.734 -6.888 1.00 90.06 83 GLU A C 1
ATOM 674 O O . GLU A 1 83 ? 7.113 6.601 -7.292 1.00 90.06 83 GLU A O 1
ATOM 679 N N . VAL A 1 84 ? 6.622 8.334 -5.949 1.00 88.44 84 VAL A N 1
ATOM 680 C CA . VAL A 1 84 ? 5.419 7.705 -5.377 1.00 88.44 84 VAL A CA 1
ATOM 681 C C . VAL A 1 84 ? 4.387 7.419 -6.468 1.00 88.44 84 VAL A C 1
ATOM 683 O O . VAL A 1 84 ? 3.832 6.323 -6.511 1.00 88.44 84 VAL A O 1
ATOM 686 N N . LEU A 1 85 ? 4.127 8.379 -7.360 1.00 88.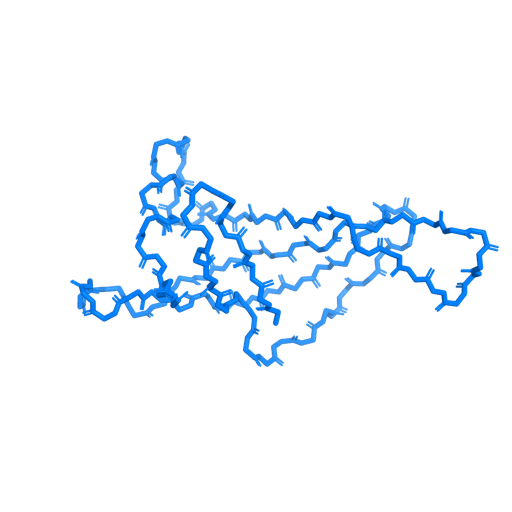88 85 LEU A N 1
ATOM 687 C CA . LEU A 1 85 ? 3.176 8.188 -8.457 1.00 88.88 85 LEU A CA 1
ATOM 688 C C . LEU A 1 85 ? 3.626 7.071 -9.406 1.00 88.88 85 LEU A C 1
ATOM 690 O O . LEU A 1 85 ? 2.800 6.244 -9.785 1.00 88.88 85 LEU A O 1
ATOM 694 N N . TRP A 1 86 ? 4.920 6.986 -9.721 1.00 88.94 86 TRP A N 1
ATOM 695 C CA . TRP A 1 86 ? 5.458 5.894 -10.535 1.00 88.94 86 TRP A CA 1
ATOM 696 C C . TRP A 1 86 ? 5.311 4.531 -9.859 1.00 88.94 86 TRP A C 1
ATOM 698 O O . TRP A 1 86 ? 4.872 3.586 -10.509 1.00 88.94 86 TRP A O 1
ATOM 708 N N . LEU A 1 87 ? 5.599 4.418 -8.559 1.00 88.69 87 LEU A N 1
ATOM 709 C CA . LEU A 1 87 ? 5.388 3.166 -7.822 1.00 88.69 87 LEU A CA 1
ATOM 710 C C . LEU A 1 87 ? 3.913 2.759 -7.806 1.00 88.69 87 LEU A C 1
ATOM 712 O O . LE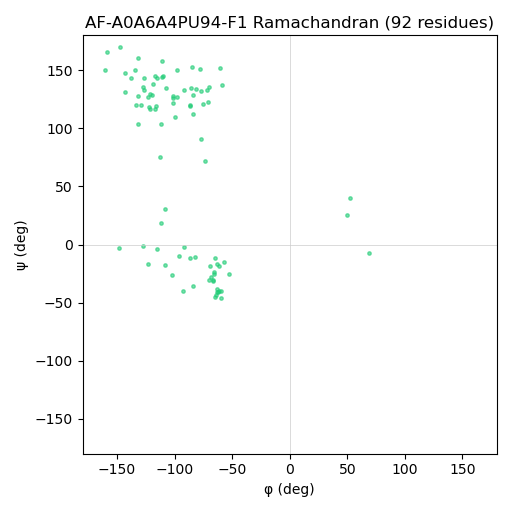U A 1 87 ? 3.595 1.583 -7.977 1.00 88.69 87 LEU A O 1
ATOM 716 N N . LEU A 1 88 ? 3.006 3.727 -7.647 1.00 87.38 88 LEU A N 1
ATOM 717 C CA . LEU A 1 88 ? 1.573 3.468 -7.740 1.00 87.38 88 LEU A CA 1
ATOM 718 C C . LEU A 1 88 ? 1.176 2.995 -9.139 1.00 87.38 88 LEU A C 1
ATOM 720 O O . LEU A 1 88 ? 0.349 2.099 -9.242 1.00 87.38 88 LEU A O 1
ATOM 724 N N . ASP A 1 89 ? 1.756 3.538 -10.208 1.00 88.25 89 ASP A N 1
ATOM 725 C CA . ASP A 1 89 ? 1.518 3.061 -11.576 1.00 88.25 89 ASP A CA 1
ATOM 726 C C . ASP A 1 89 ? 2.052 1.636 -11.808 1.00 88.25 89 ASP A C 1
ATOM 728 O O . ASP A 1 89 ? 1.509 0.911 -12.642 1.00 88.25 89 ASP A O 1
ATOM 732 N N . MET A 1 90 ? 3.062 1.213 -11.041 1.00 88.88 90 MET A N 1
ATOM 733 C CA . MET A 1 90 ? 3.677 -0.114 -11.132 1.00 88.88 90 MET A CA 1
ATOM 734 C C . MET A 1 90 ? 2.917 -1.219 -10.385 1.00 88.88 90 MET A C 1
ATOM 736 O O . MET A 1 90 ? 3.237 -2.391 -10.581 1.00 88.88 90 MET A O 1
ATOM 740 N N . LEU A 1 91 ? 1.924 -0.898 -9.549 1.00 87.88 91 LEU A N 1
ATOM 741 C CA . LEU A 1 91 ? 1.145 -1.915 -8.828 1.00 87.88 91 LEU A CA 1
ATOM 742 C C . LEU A 1 91 ? 0.420 -2.873 -9.789 1.00 87.88 91 LEU A C 1
ATOM 744 O O . LEU A 1 91 ? 0.035 -2.492 -10.897 1.00 87.88 91 LEU A O 1
ATOM 748 N N . ASP A 1 92 ? 0.184 -4.114 -9.348 1.00 85.19 92 ASP A N 1
ATOM 749 C CA . ASP A 1 92 ? -0.614 -5.096 -10.101 1.00 85.19 92 ASP A CA 1
ATOM 750 C C . ASP A 1 92 ? -2.117 -4.755 -10.056 1.00 85.19 92 ASP A C 1
ATOM 752 O O . ASP A 1 92 ? -2.920 -5.383 -9.361 1.00 85.19 92 ASP A O 1
ATOM 756 N N . TRP A 1 93 ? -2.496 -3.694 -10.770 1.00 86.12 93 TRP A N 1
ATOM 757 C CA . TRP A 1 93 ? -3.877 -3.250 -10.918 1.00 86.12 93 TRP A CA 1
ATOM 758 C C . TRP A 1 93 ? -4.681 -4.222 -11.793 1.00 86.12 93 TRP A C 1
ATOM 760 O O . TRP A 1 93 ? -4.344 -4.417 -12.964 1.00 86.12 93 TRP A O 1
ATOM 770 N N . LYS A 1 94 ? -5.780 -4.761 -11.256 1.00 79.56 94 LYS A N 1
ATOM 771 C CA . LYS A 1 94 ? -6.732 -5.640 -11.957 1.00 79.56 94 LYS A CA 1
ATOM 772 C C . LYS A 1 94 ? -8.051 -4.943 -12.264 1.00 79.56 94 LYS A C 1
ATOM 774 O O . LYS A 1 94 ? -8.414 -3.993 -11.528 1.00 79.56 94 LYS A O 1
#

Foldseek 3Di:
DWDADPVVRWIFDQADDWDQPADDVVQQKTKTWDWAAFAVVCVVDGTAIKIKMFHWDDPVPPVDTDGDDMDIDRPVQDDDPVRVVVRVVGGRID